Protein AF-A0AA43V2Z5-F1 (afdb_monomer_lite)

pLDDT: mean 75.08, std 9.44, range [52.38, 87.88]

Secondary structure (DSSP, 8-state):
----------------HHHHHT-----TT-HHHHHHTB-TTSPBPPHHHH---

Foldseek 3Di:
DDDDDPCPPPPPQQAAPCVVVVPPDDDPVPPVVQVVQADPVRHGHDCVVRVHD

Radius of gyration: 16.7 Å; chains: 1; bounding box: 44×26×40 Å

Structure (mmCIF, N/CA/C/O backbone):
data_AF-A0AA43V2Z5-F1
#
_entry.id   AF-A0AA43V2Z5-F1
#
loop_
_atom_site.group_PDB
_atom_site.id
_atom_site.type_symbol
_atom_site.label_atom_id
_atom_site.label_alt_id
_atom_site.label_comp_id
_atom_site.label_asym_id
_atom_site.label_entity_id
_atom_site.label_seq_id
_atom_site.pdbx_PDB_ins_code
_atom_site.Cartn_x
_atom_site.Cartn_y
_atom_site.Cartn_z
_atom_site.occupancy
_atom_site.B_iso_or_equiv
_atom_site.auth_seq_id
_atom_site.auth_comp_id
_atom_site.auth_asym_id
_atom_site.auth_atom_id
_atom_site.pdbx_PDB_model_num
ATOM 1 N N . MET A 1 1 ? 31.965 -15.430 -30.219 1.00 52.38 1 ME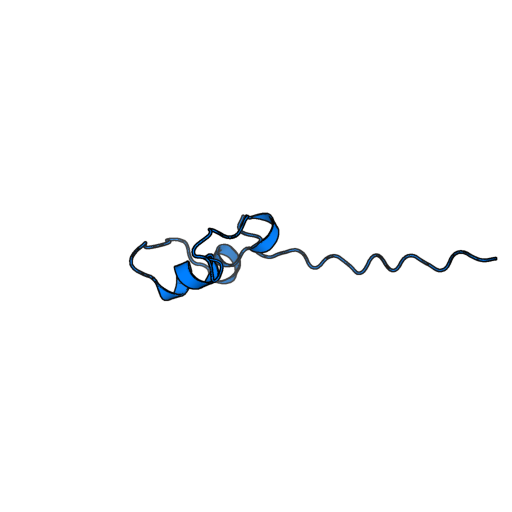T A N 1
ATOM 2 C CA . MET A 1 1 ? 31.606 -15.109 -28.819 1.00 52.38 1 MET A CA 1
ATOM 3 C C . MET A 1 1 ? 30.087 -15.129 -28.702 1.00 52.38 1 MET A C 1
ATOM 5 O O . MET A 1 1 ? 29.436 -14.221 -29.200 1.00 52.38 1 MET A O 1
ATOM 9 N N . ALA A 1 2 ? 29.514 -16.215 -28.177 1.00 53.62 2 ALA A N 1
ATOM 10 C CA . ALA A 1 2 ? 28.066 -16.406 -28.109 1.00 53.62 2 ALA A CA 1
ATOM 11 C C . ALA A 1 2 ? 27.463 -15.579 -26.960 1.00 53.62 2 ALA A C 1
ATOM 13 O O . 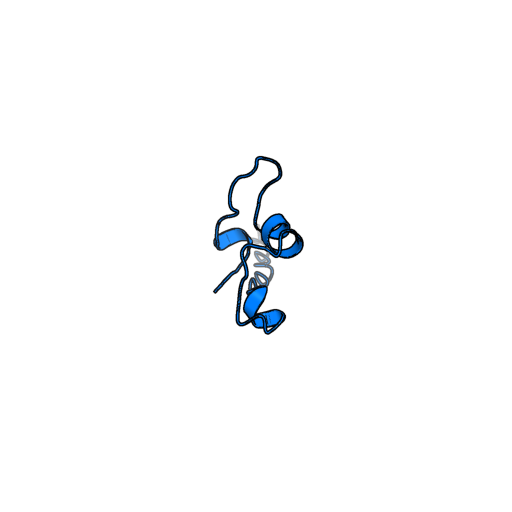ALA A 1 2 ? 27.854 -15.741 -25.804 1.00 53.62 2 ALA A O 1
ATOM 14 N N . GLY A 1 3 ? 26.521 -14.688 -27.278 1.00 58.16 3 GLY A N 1
ATOM 15 C CA . GLY A 1 3 ? 25.733 -13.956 -26.290 1.00 58.16 3 GLY A CA 1
ATOM 16 C C . GLY A 1 3 ? 24.826 -14.916 -25.524 1.00 58.16 3 GLY A C 1
ATOM 17 O O . GLY A 1 3 ? 23.886 -15.468 -26.090 1.00 58.16 3 GLY A O 1
ATOM 18 N N . GLY A 1 4 ? 25.126 -15.134 -24.243 1.00 67.12 4 GLY A N 1
ATOM 19 C CA . GLY A 1 4 ? 24.321 -15.980 -23.365 1.00 67.12 4 GLY A CA 1
ATOM 20 C C . GLY A 1 4 ? 22.876 -15.469 -23.241 1.00 67.12 4 GLY A C 1
ATOM 21 O O . GLY A 1 4 ? 22.639 -14.257 -23.310 1.00 67.12 4 GLY A O 1
ATOM 22 N N . PRO A 1 5 ? 21.889 -16.364 -23.054 1.00 61.09 5 PRO A N 1
ATOM 23 C CA . PRO A 1 5 ? 20.488 -15.983 -23.006 1.00 61.09 5 PRO A CA 1
ATOM 24 C C . PRO A 1 5 ? 20.266 -15.035 -21.831 1.00 61.09 5 PRO A C 1
ATOM 26 O O . PRO A 1 5 ? 20.500 -15.381 -20.670 1.00 61.09 5 PRO A O 1
ATOM 29 N N . ARG A 1 6 ? 19.799 -13.820 -22.138 1.00 63.53 6 ARG A N 1
ATOM 30 C CA . ARG A 1 6 ? 19.301 -12.869 -21.146 1.00 63.53 6 ARG A CA 1
ATOM 31 C C . ARG A 1 6 ? 18.153 -13.567 -20.434 1.00 63.53 6 ARG A C 1
ATOM 33 O O . ARG A 1 6 ? 17.040 -13.606 -20.953 1.00 63.53 6 ARG A O 1
ATOM 40 N N . ARG A 1 7 ? 18.428 -14.154 -19.266 1.00 61.53 7 ARG A N 1
ATOM 41 C CA . ARG A 1 7 ? 17.409 -14.659 -18.347 1.00 61.53 7 ARG A CA 1
ATOM 42 C C . ARG A 1 7 ? 16.585 -13.454 -17.914 1.00 61.53 7 ARG A C 1
ATOM 44 O O . ARG A 1 7 ? 16.838 -12.848 -16.878 1.00 61.53 7 ARG A O 1
ATOM 51 N N . GLY A 1 8 ? 15.614 -13.084 -18.745 1.00 60.91 8 GLY A N 1
ATOM 52 C CA . GLY A 1 8 ? 14.473 -12.272 -18.378 1.00 60.91 8 GLY A CA 1
ATOM 53 C C . GLY A 1 8 ? 13.705 -13.072 -17.345 1.00 60.91 8 GLY A C 1
ATOM 54 O O . GLY A 1 8 ? 12.729 -13.741 -17.668 1.00 60.91 8 GLY A O 1
ATOM 55 N N . GLY A 1 9 ? 14.227 -13.079 -16.116 1.00 62.47 9 GLY A N 1
ATOM 56 C CA . GLY A 1 9 ? 13.588 -13.676 -14.965 1.00 62.47 9 GLY A CA 1
ATOM 57 C C . GLY A 1 9 ? 12.186 -13.112 -14.934 1.00 62.47 9 GLY A C 1
ATOM 58 O O . GLY A 1 9 ? 12.014 -11.900 -14.808 1.00 62.47 9 GLY A O 1
ATOM 59 N N . ARG A 1 10 ? 11.214 -13.993 -15.175 1.00 63.06 10 ARG A N 1
ATOM 60 C CA . ARG A 1 10 ? 9.779 -13.733 -15.196 1.00 63.06 10 ARG A CA 1
ATOM 61 C C . ARG A 1 10 ? 9.466 -12.722 -14.097 1.00 63.06 10 ARG A C 1
ATOM 63 O O . ARG A 1 10 ? 9.454 -13.089 -12.924 1.00 63.06 10 ARG A O 1
ATOM 70 N N . ARG A 1 11 ? 9.313 -11.439 -14.464 1.00 63.34 11 ARG A N 1
ATOM 71 C CA . ARG A 1 11 ? 9.043 -10.362 -13.504 1.00 63.34 11 ARG A CA 1
ATOM 72 C C . ARG A 1 11 ? 7.778 -10.784 -12.783 1.00 63.34 11 ARG A C 1
ATOM 74 O O . ARG A 1 11 ? 6.712 -10.840 -13.395 1.00 63.34 11 ARG A O 1
ATOM 81 N N . ARG A 1 12 ? 7.928 -11.178 -11.517 1.00 66.19 12 ARG A N 1
ATOM 82 C CA . ARG A 1 12 ? 6.821 -11.632 -10.682 1.00 66.19 12 ARG A CA 1
ATOM 83 C C . ARG A 1 12 ? 5.773 -10.527 -10.758 1.00 66.19 12 ARG A C 1
ATOM 85 O O . ARG A 1 12 ? 6.094 -9.373 -10.460 1.00 66.19 12 ARG A O 1
ATOM 92 N N . LYS A 1 13 ? 4.580 -10.850 -11.272 1.00 67.12 13 LYS A N 1
ATOM 93 C CA . LYS A 1 13 ? 3.483 -9.883 -11.354 1.00 67.12 13 LYS A CA 1
ATOM 94 C C . LYS A 1 13 ? 3.305 -9.338 -9.942 1.00 67.12 13 LYS A C 1
ATOM 96 O O . LYS A 1 13 ? 3.126 -10.121 -9.012 1.00 67.12 13 LYS A O 1
ATOM 101 N N . LYS A 1 14 ? 3.468 -8.027 -9.772 1.00 68.50 14 LYS A N 1
ATOM 102 C CA . LYS A 1 14 ? 3.223 -7.400 -8.477 1.00 68.50 14 LYS A CA 1
ATOM 103 C C . LYS A 1 14 ? 1.725 -7.484 -8.250 1.00 68.50 14 LYS A C 1
ATOM 105 O O . LYS A 1 14 ? 0.962 -6.947 -9.044 1.00 68.50 14 LYS A O 1
ATOM 110 N N . VAL A 1 15 ? 1.338 -8.264 -7.251 1.00 72.31 15 VAL 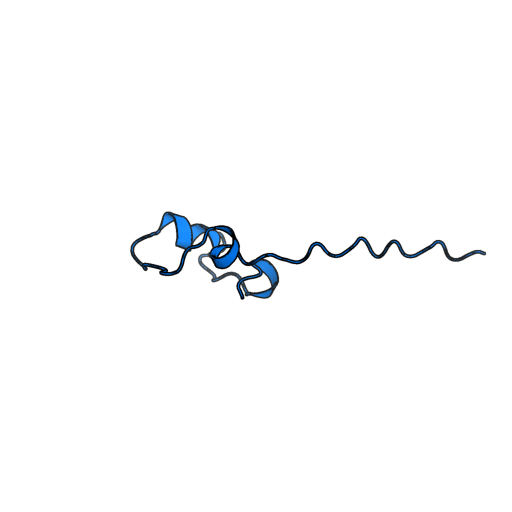A N 1
ATOM 111 C CA . VAL A 1 15 ? -0.063 -8.490 -6.914 1.00 72.31 15 VAL A CA 1
ATOM 112 C C . VAL A 1 15 ? -0.485 -7.380 -5.964 1.00 72.31 15 VAL A C 1
ATOM 114 O O . VAL A 1 15 ? 0.262 -7.041 -5.045 1.00 72.31 15 VAL A O 1
ATOM 117 N N . CYS A 1 16 ? -1.663 -6.810 -6.198 1.00 76.88 16 CYS A N 1
ATOM 118 C CA . CYS A 1 16 ? -2.248 -5.832 -5.298 1.00 76.88 16 CYS A CA 1
ATOM 119 C C . CYS A 1 16 ? -2.509 -6.479 -3.936 1.00 76.88 16 CYS A C 1
ATOM 121 O O . CYS A 1 16 ? -3.195 -7.498 -3.843 1.00 76.88 16 CYS A O 1
ATOM 123 N N . TYR A 1 17 ? -1.979 -5.866 -2.880 1.00 76.38 17 TYR A N 1
ATOM 124 C CA . TYR A 1 17 ? -2.186 -6.325 -1.509 1.00 76.38 17 TYR A CA 1
ATOM 125 C C . TYR A 1 17 ? -3.673 -6.329 -1.115 1.00 76.38 17 TYR A C 1
ATOM 127 O O . TYR A 1 17 ? -4.114 -7.225 -0.403 1.00 76.38 17 TYR A O 1
ATOM 135 N N . PHE A 1 18 ? -4.461 -5.371 -1.610 1.00 76.56 18 PHE A N 1
ATOM 136 C CA . PHE A 1 18 ? -5.893 -5.275 -1.309 1.00 76.56 18 PHE A CA 1
ATOM 137 C C . PHE A 1 18 ? -6.693 -6.395 -1.967 1.00 76.56 18 PHE A C 1
ATOM 139 O O . PHE A 1 18 ? -7.466 -7.077 -1.303 1.00 76.56 18 PHE A O 1
ATOM 146 N N . THR A 1 19 ? -6.435 -6.654 -3.251 1.00 74.75 19 THR A N 1
ATOM 147 C CA . THR A 1 19 ? -7.115 -7.715 -4.005 1.00 74.75 19 THR A CA 1
ATOM 148 C C . THR A 1 19 ? -6.731 -9.106 -3.502 1.00 74.75 19 THR A C 1
ATOM 150 O O . THR A 1 19 ? -7.571 -9.996 -3.476 1.00 74.75 19 THR A O 1
ATOM 153 N N . ALA A 1 20 ? -5.481 -9.295 -3.065 1.00 75.38 20 ALA A N 1
ATOM 154 C CA . ALA A 1 20 ? -5.023 -10.566 -2.505 1.00 75.38 20 ALA A CA 1
ATOM 155 C C . ALA A 1 20 ? -5.624 -10.872 -1.124 1.00 75.38 20 ALA A C 1
ATOM 157 O O . ALA A 1 20 ? -5.853 -12.036 -0.815 1.00 75.38 20 ALA A O 1
ATOM 158 N N . ASN A 1 21 ? -5.882 -9.846 -0.307 1.00 75.94 21 ASN A N 1
ATOM 159 C CA . ASN A 1 21 ? -6.462 -10.012 1.030 1.00 75.94 21 ASN A CA 1
ATOM 160 C C . ASN A 1 21 ? -7.989 -9.814 1.064 1.00 75.94 21 ASN A C 1
ATOM 162 O O . ASN A 1 21 ? -8.576 -9.879 2.138 1.00 75.94 21 ASN A O 1
ATOM 166 N N . GLY A 1 22 ? -8.637 -9.547 -0.078 1.00 72.81 22 GLY A N 1
ATOM 167 C CA . GLY A 1 22 ? -10.083 -9.297 -0.139 1.00 72.81 22 GLY A CA 1
ATOM 168 C C . GLY A 1 22 ? -10.530 -8.046 0.627 1.00 72.81 22 GLY A C 1
ATOM 169 O O . GLY A 1 22 ? -11.690 -7.946 1.017 1.00 72.81 22 GLY A O 1
ATOM 170 N N . ILE A 1 23 ? -9.619 -7.099 0.861 1.00 75.50 23 ILE A N 1
ATOM 171 C CA . ILE A 1 23 ? -9.900 -5.879 1.620 1.00 75.50 23 ILE A CA 1
ATOM 172 C C . ILE A 1 23 ? -10.597 -4.897 0.679 1.00 75.50 23 ILE A C 1
ATOM 174 O O . ILE A 1 23 ? -9.967 -4.316 -0.205 1.00 75.50 23 ILE A O 1
ATOM 178 N N . THR A 1 24 ? -11.907 -4.744 0.852 1.00 70.38 24 THR A N 1
ATOM 179 C CA . THR A 1 24 ? -12.767 -3.866 0.043 1.00 70.38 24 THR A CA 1
ATOM 180 C C . THR A 1 24 ? -12.841 -2.441 0.585 1.00 70.38 24 THR A C 1
ATOM 182 O O . THR A 1 24 ? -13.178 -1.523 -0.161 1.00 70.38 24 THR A O 1
ATOM 185 N N . HIS A 1 25 ? -12.500 -2.241 1.861 1.00 74.06 25 HIS A N 1
ATOM 186 C CA . HIS A 1 25 ? -12.533 -0.941 2.518 1.00 74.06 25 HIS A CA 1
ATOM 187 C C . HIS A 1 25 ? -11.233 -0.671 3.276 1.00 74.06 25 HIS A C 1
ATOM 189 O O . HIS A 1 25 ? -10.732 -1.536 3.990 1.00 74.06 25 HIS A O 1
ATOM 195 N N . ILE A 1 26 ? -10.679 0.527 3.088 1.00 79.12 26 ILE A N 1
ATOM 196 C CA . ILE A 1 26 ? -9.444 0.979 3.730 1.00 79.12 26 ILE A CA 1
ATOM 197 C C . ILE A 1 26 ? -9.840 2.076 4.713 1.00 79.12 26 ILE A C 1
ATOM 199 O O . ILE A 1 26 ? -10.157 3.187 4.286 1.00 79.12 26 ILE A O 1
ATOM 203 N N . ASP A 1 27 ? -9.837 1.762 6.008 1.00 83.50 27 ASP A N 1
ATOM 204 C CA . ASP A 1 27 ? -10.053 2.761 7.055 1.00 83.50 27 ASP A CA 1
ATOM 205 C C . ASP A 1 27 ? -8.729 3.485 7.369 1.00 83.50 27 ASP A C 1
ATOM 207 O O . ASP A 1 27 ? -7.643 2.899 7.369 1.00 83.50 27 ASP A O 1
ATOM 211 N N . TYR A 1 28 ? -8.814 4.785 7.646 1.00 82.00 28 TYR A N 1
ATOM 212 C CA . TYR A 1 28 ? -7.686 5.603 8.087 1.00 82.00 28 TYR A CA 1
ATOM 213 C C . TYR A 1 28 ? -7.267 5.292 9.531 1.00 82.00 28 TYR A C 1
ATOM 215 O O . TYR A 1 28 ? -6.165 5.651 9.950 1.00 82.00 28 TYR A O 1
ATOM 223 N N . LYS A 1 29 ? -8.141 4.633 10.301 1.00 85.19 29 LYS A N 1
ATOM 224 C CA . LYS A 1 29 ? -7.862 4.202 11.677 1.00 85.19 29 LYS A CA 1
ATOM 225 C C . LYS A 1 29 ? -6.936 2.986 11.741 1.00 85.19 29 LYS A C 1
ATOM 227 O O . LYS A 1 29 ? -6.243 2.809 12.745 1.00 85.19 29 LYS A O 1
ATOM 232 N N . ASP A 1 30 ? -6.848 2.203 10.666 1.00 82.94 30 ASP A N 1
ATOM 233 C CA . ASP A 1 30 ? -5.995 1.016 10.592 1.00 82.94 30 ASP A CA 1
ATOM 234 C C . ASP A 1 30 ? -4.532 1.385 10.326 1.00 82.94 30 ASP A C 1
ATOM 236 O O . ASP A 1 30 ? -3.976 1.251 9.229 1.00 82.94 30 ASP A O 1
ATOM 240 N N . THR A 1 31 ? -3.867 1.840 11.387 1.00 82.75 31 THR A N 1
ATOM 241 C CA . THR A 1 31 ? -2.459 2.248 11.328 1.00 82.75 31 THR A CA 1
ATOM 242 C C . THR A 1 31 ? -1.522 1.101 10.942 1.00 82.75 31 THR A C 1
ATOM 244 O O . THR A 1 31 ? -0.485 1.348 10.330 1.00 82.75 31 THR A O 1
ATOM 247 N N . GLU A 1 32 ? -1.872 -0.152 11.242 1.00 83.25 32 GLU A N 1
ATOM 248 C CA . GLU A 1 32 ? -1.071 -1.327 10.875 1.00 83.25 32 GLU A CA 1
ATOM 249 C C . GLU A 1 32 ? -1.008 -1.540 9.362 1.00 83.25 32 GLU A C 1
ATOM 251 O O . GLU A 1 32 ? 0.046 -1.883 8.816 1.00 83.25 32 GLU A O 1
ATOM 256 N N . LEU A 1 33 ? -2.125 -1.298 8.675 1.00 82.81 33 LEU A N 1
ATOM 257 C CA . LEU A 1 33 ? -2.211 -1.434 7.232 1.00 82.81 33 LEU A CA 1
ATOM 258 C C . LEU A 1 33 ? -1.518 -0.254 6.547 1.00 82.81 33 LEU A C 1
ATOM 260 O O . LEU A 1 33 ? -0.689 -0.461 5.661 1.00 82.81 33 LEU A O 1
ATOM 264 N N . LEU A 1 34 ? -1.778 0.971 7.009 1.00 82.44 34 LEU A N 1
ATOM 265 C CA . LEU A 1 34 ? -1.177 2.185 6.453 1.00 82.44 34 LEU A CA 1
ATOM 266 C C . LEU A 1 34 ? 0.347 2.208 6.592 1.00 82.44 34 LEU A C 1
ATOM 268 O O . LEU A 1 34 ? 1.037 2.574 5.641 1.00 82.44 34 LEU A O 1
ATOM 272 N N . LYS A 1 35 ? 0.893 1.740 7.723 1.00 84.81 35 LYS A N 1
ATOM 273 C CA . LYS A 1 35 ? 2.347 1.651 7.943 1.00 84.81 35 LYS A CA 1
ATOM 274 C C . LYS A 1 35 ? 3.066 0.851 6.855 1.00 84.81 35 LYS A C 1
ATOM 276 O O . LYS A 1 35 ? 4.183 1.201 6.497 1.00 84.81 35 LYS A O 1
ATOM 281 N N . ARG A 1 36 ? 2.432 -0.174 6.271 1.00 82.31 36 ARG A N 1
ATOM 282 C CA . ARG A 1 36 ? 3.030 -0.987 5.192 1.00 82.31 36 ARG A CA 1
ATOM 283 C C . ARG A 1 36 ? 3.163 -0.236 3.865 1.00 82.31 36 ARG A C 1
ATOM 285 O O . ARG A 1 36 ? 3.979 -0.617 3.029 1.00 82.31 36 ARG A O 1
ATOM 292 N N . PHE A 1 37 ? 2.376 0.820 3.661 1.00 84.75 37 PHE A N 1
ATOM 293 C CA . PHE A 1 37 ? 2.406 1.656 2.456 1.00 84.75 37 PHE A CA 1
ATOM 294 C C . PHE A 1 37 ? 3.205 2.947 2.647 1.00 84.75 37 PHE A C 1
ATOM 296 O O . PHE A 1 37 ? 3.289 3.762 1.727 1.00 84.75 37 PHE A O 1
ATOM 303 N N . ILE A 1 38 ? 3.815 3.128 3.817 1.00 87.31 38 ILE A N 1
ATOM 304 C CA . ILE A 1 38 ? 4.606 4.299 4.170 1.00 87.31 38 ILE A CA 1
ATOM 305 C C . ILE A 1 38 ? 6.070 3.865 4.323 1.00 87.31 38 ILE A C 1
ATOM 307 O O . ILE A 1 38 ? 6.388 2.820 4.879 1.00 87.31 38 ILE A O 1
ATOM 311 N N . SER A 1 39 ? 6.983 4.653 3.766 1.00 83.56 39 SER A N 1
ATOM 312 C CA . SER A 1 39 ? 8.429 4.497 3.951 1.00 83.56 39 SER A CA 1
ATOM 313 C C . SER A 1 39 ? 8.833 4.947 5.360 1.00 83.56 39 SER A C 1
ATOM 315 O O . SER A 1 39 ? 8.165 5.796 5.935 1.00 83.56 39 SER A O 1
ATOM 317 N N . GLU A 1 40 ? 9.968 4.484 5.896 1.00 84.12 40 GLU A N 1
ATOM 318 C CA . GLU A 1 40 ? 1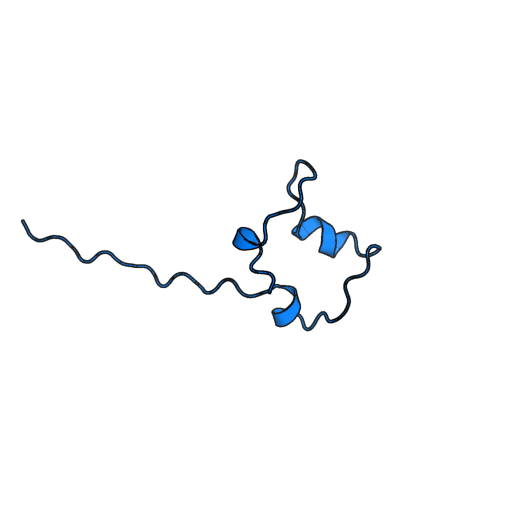0.489 4.910 7.214 1.00 84.12 40 GLU A CA 1
ATOM 319 C C . GLU A 1 40 ? 10.587 6.437 7.387 1.00 84.12 40 GLU A C 1
ATOM 321 O O . GLU A 1 40 ? 10.502 6.953 8.495 1.00 84.12 40 GLU A O 1
ATOM 326 N N . ARG A 1 41 ? 10.705 7.183 6.282 1.00 86.38 41 ARG A N 1
ATOM 327 C CA . ARG A 1 41 ? 10.699 8.655 6.263 1.00 86.38 41 ARG A CA 1
ATOM 328 C C . ARG A 1 41 ? 9.302 9.296 6.233 1.00 86.38 41 ARG A C 1
ATOM 330 O O . ARG A 1 41 ? 9.199 10.490 5.973 1.00 86.38 41 ARG A O 1
ATOM 337 N N . GLY A 1 42 ? 8.229 8.527 6.397 1.00 84.94 42 GLY A N 1
ATOM 338 C CA . GLY A 1 42 ? 6.851 9.028 6.343 1.00 84.94 42 GLY A CA 1
ATOM 339 C C . GLY A 1 42 ? 6.328 9.321 4.930 1.00 84.94 42 GLY A C 1
ATOM 340 O O . GLY A 1 42 ? 5.274 9.929 4.777 1.00 84.94 42 GLY A O 1
ATOM 341 N N . LYS A 1 43 ? 7.044 8.909 3.874 1.00 87.88 43 LYS A N 1
ATOM 342 C CA . LYS A 1 43 ? 6.614 9.119 2.480 1.00 87.88 43 LYS A CA 1
ATOM 343 C C . LYS A 1 43 ? 5.739 7.969 1.996 1.00 87.88 43 LYS A C 1
ATOM 345 O O . LYS A 1 43 ? 6.087 6.810 2.208 1.00 87.88 43 LYS A O 1
ATOM 350 N N . ILE A 1 44 ? 4.662 8.282 1.280 1.00 87.56 44 ILE A N 1
ATOM 351 C CA . ILE A 1 44 ? 3.794 7.275 0.658 1.00 87.56 44 ILE A CA 1
ATOM 352 C C . ILE A 1 44 ? 4.580 6.525 -0.422 1.00 87.56 44 ILE A C 1
ATOM 354 O O . ILE A 1 44 ? 5.208 7.133 -1.296 1.00 87.56 44 ILE A O 1
ATOM 358 N N . LEU A 1 45 ? 4.556 5.194 -0.361 1.00 84.19 45 LEU A N 1
ATOM 359 C CA . LEU A 1 45 ? 5.209 4.349 -1.348 1.00 84.19 45 LEU A CA 1
ATOM 360 C C . LEU A 1 45 ? 4.474 4.439 -2.693 1.00 84.19 45 LEU A C 1
ATOM 362 O O . LEU A 1 45 ? 3.250 4.315 -2.753 1.00 84.19 45 LEU A O 1
ATOM 366 N N . PRO A 1 46 ? 5.202 4.611 -3.806 1.00 85.44 46 PRO A N 1
ATOM 367 C CA . PRO A 1 46 ? 4.575 4.727 -5.110 1.00 85.44 46 PRO A CA 1
ATOM 368 C C . PRO A 1 46 ? 4.006 3.377 -5.567 1.00 85.44 46 PRO A C 1
ATOM 370 O O . PRO A 1 46 ? 4.609 2.323 -5.349 1.00 85.44 46 PRO A O 1
ATOM 373 N N . ARG A 1 47 ? 2.895 3.421 -6.314 1.00 80.19 47 ARG A N 1
ATOM 374 C CA . ARG A 1 47 ? 2.142 2.258 -6.835 1.00 80.19 47 ARG A CA 1
ATOM 375 C C . ARG A 1 47 ? 3.003 1.199 -7.537 1.00 80.19 47 ARG A C 1
ATOM 377 O O . ARG A 1 47 ? 2.765 0.002 -7.426 1.00 80.19 47 ARG A O 1
ATOM 384 N N . ARG A 1 48 ? 4.075 1.622 -8.216 1.00 76.31 48 ARG A N 1
ATOM 385 C CA . ARG A 1 48 ? 5.072 0.738 -8.856 1.00 76.31 48 ARG A CA 1
ATOM 386 C C . ARG A 1 48 ? 5.788 -0.204 -7.883 1.00 76.31 48 ARG A C 1
ATOM 388 O O . ARG A 1 48 ? 6.316 -1.229 -8.314 1.00 76.31 48 ARG A O 1
ATOM 395 N N . VAL A 1 49 ? 5.879 0.148 -6.603 1.00 79.19 49 VAL A N 1
ATOM 396 C CA . VAL A 1 49 ? 6.510 -0.667 -5.557 1.00 79.19 49 VAL A CA 1
ATOM 397 C C . VAL A 1 49 ? 5.483 -1.609 -4.953 1.00 79.19 49 VAL A C 1
ATOM 399 O O . VAL A 1 49 ? 5.724 -2.815 -4.966 1.00 79.19 49 VAL A O 1
ATOM 402 N N . THR A 1 50 ? 4.349 -1.057 -4.523 1.00 75.88 50 THR A N 1
ATOM 403 C CA . THR A 1 50 ? 3.281 -1.735 -3.776 1.00 75.88 50 THR A CA 1
ATOM 404 C C . THR A 1 50 ? 2.362 -2.588 -4.650 1.00 75.88 50 T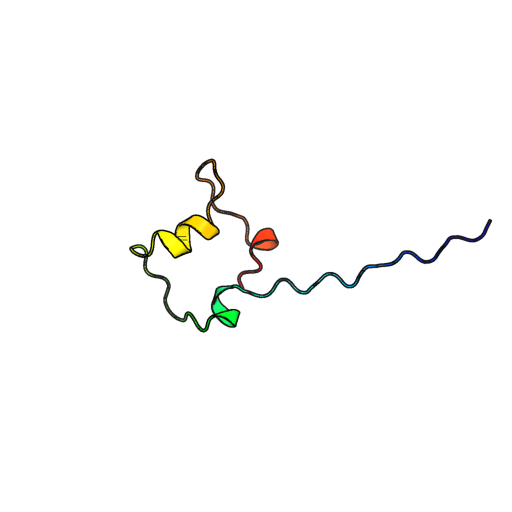HR A C 1
ATOM 406 O O . THR A 1 50 ? 1.671 -3.456 -4.131 1.00 75.88 50 THR A O 1
ATOM 409 N N . GLY A 1 51 ? 2.369 -2.396 -5.974 1.00 73.50 51 GLY A N 1
ATOM 410 C CA . GLY A 1 51 ? 1.574 -3.201 -6.907 1.00 73.50 51 GLY A CA 1
ATOM 411 C C . GLY A 1 51 ? 0.068 -3.026 -6.735 1.00 73.50 5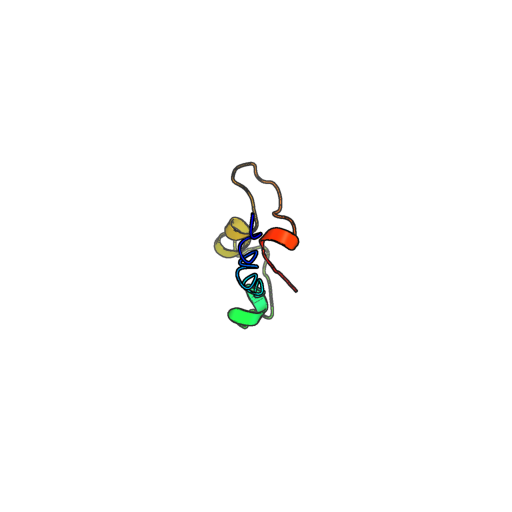1 GLY A C 1
ATOM 412 O O . GLY A 1 51 ? -0.693 -3.856 -7.226 1.00 73.50 51 GLY A O 1
ATOM 413 N N . THR A 1 52 ? -0.361 -1.982 -6.022 1.00 73.69 52 THR A N 1
ATOM 414 C CA . THR A 1 52 ? -1.775 -1.713 -5.781 1.00 73.69 52 THR A CA 1
ATOM 415 C C . THR A 1 52 ? -2.464 -1.403 -7.110 1.00 73.69 52 THR A C 1
ATOM 417 O O . THR A 1 52 ? -1.930 -0.665 -7.943 1.00 73.69 52 THR A O 1
ATOM 420 N N . SER A 1 53 ? -3.591 -2.065 -7.368 1.00 63.16 53 SER A N 1
ATOM 421 C CA . SER A 1 53 ? -4.409 -1.894 -8.575 1.00 63.16 53 SER A CA 1
ATOM 422 C C . SER A 1 53 ? -5.613 -1.053 -8.235 1.00 63.16 53 SER A C 1
ATOM 424 O O . SER A 1 53 ? -6.208 -1.357 -7.180 1.00 63.16 53 SER A O 1
#

Sequence (53 aa):
MAGGPRRGGRRRKKVCYFTANGITHIDYKDTELLKRFISERGKILPRRVTGTS

InterPro domains:
  IPR001648 Small ribosomal subunit protein bS18 [PF01084] (23-53)
  IPR001648 Small ribosomal subunit protein bS18 [PR00974] (33-43)
  IPR001648 Small ribosomal subunit protein bS18 [PR00974] (43-50)
  IPR001648 Small ribosomal subunit protein bS18 [TIGR00165] (11-53)
  IPR018275 Small ribosomal subunit protein bS18, conserved site [PS00057] (26-49)
  IPR036870 Small ribosomal subunit protein bS18 superfamily [G3DSA:4.10.640.10] (13-53)
  IPR036870 Small ribosomal subunit protein bS18 superfamily [SSF46911] (5-53)

Organism: Escherichia coli (NCBI:txid562)